Protein AF-W1V383-F1 (afdb_monomer_lite)

InterPro domains:
  IPR007841 Uncharacterised protein family UPF0210 [PF05167] (1-144)
  IPR007841 Uncharacterised protein family UPF0210 [PTHR37560] (7-144)

pLDDT: mean 92.38, std 6.9, range [67.19, 98.19]

Radius of gyration: 18.24 Å; chains: 1; bounding box: 44×30×53 Å

Structure (mmCIF, N/CA/C/O backbone):
data_AF-W1V383-F1
#
_entry.id   AF-W1V383-F1
#
loop_
_atom_site.group_PDB
_atom_site.id
_atom_site.type_symbol
_atom_site.label_atom_id
_atom_site.label_alt_id
_atom_site.label_comp_id
_atom_site.label_asym_id
_atom_site.label_entity_id
_atom_site.label_seq_id
_atom_site.pdbx_PDB_ins_code
_atom_site.Cartn_x
_atom_site.Cartn_y
_atom_site.Cartn_z
_atom_site.occupancy
_atom_site.B_iso_or_equiv
_atom_site.auth_seq_id
_atom_site.auth_comp_id
_atom_site.auth_asym_id
_atom_site.auth_atom_id
_atom_site.pdbx_PDB_model_num
ATOM 1 N N . LYS A 1 1 ? -10.982 8.994 -24.634 1.00 90.56 1 LYS A N 1
ATOM 2 C CA . LYS A 1 1 ? -10.593 8.316 -25.898 1.00 90.56 1 LYS A CA 1
ATOM 3 C C . LYS A 1 1 ? -9.935 6.956 -25.670 1.00 90.56 1 LYS A C 1
ATOM 5 O O . LYS A 1 1 ? -10.185 6.072 -26.466 1.00 90.56 1 LYS A O 1
ATOM 10 N N . THR A 1 2 ? -9.150 6.744 -24.609 1.00 95.75 2 THR A N 1
ATOM 11 C CA . THR A 1 2 ? -8.449 5.465 -24.353 1.00 95.75 2 THR A CA 1
ATOM 12 C C . THR A 1 2 ? -9.346 4.224 -24.441 1.00 95.75 2 THR A C 1
ATOM 14 O O . THR A 1 2 ? -8.989 3.282 -25.141 1.00 95.75 2 THR A O 1
ATOM 17 N N . ALA A 1 3 ? -10.530 4.248 -23.815 1.00 96.75 3 ALA A N 1
ATOM 18 C CA . ALA A 1 3 ? -11.497 3.148 -23.898 1.00 96.75 3 ALA A CA 1
ATOM 19 C C . ALA A 1 3 ? -11.930 2.847 -25.343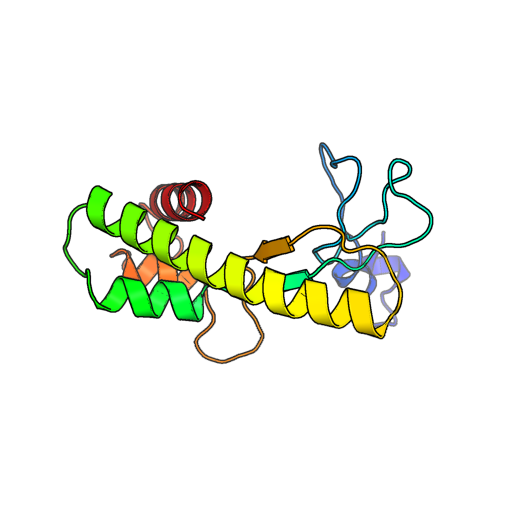 1.00 96.75 3 ALA A C 1
ATOM 21 O O . ALA A 1 3 ? -11.886 1.707 -25.778 1.00 96.75 3 ALA A O 1
ATOM 22 N N . GLU A 1 4 ? -12.289 3.882 -26.105 1.00 97.62 4 GLU A N 1
ATOM 23 C CA . GLU A 1 4 ? -12.713 3.763 -27.505 1.00 97.62 4 GLU A CA 1
ATOM 24 C C . GLU A 1 4 ? -11.587 3.241 -28.408 1.00 97.62 4 GLU A C 1
ATOM 26 O O . GLU A 1 4 ? -11.814 2.359 -29.230 1.00 97.62 4 GLU A O 1
ATOM 31 N N . LEU A 1 5 ? -10.361 3.735 -28.208 1.00 97.62 5 LEU A N 1
ATOM 32 C CA . LEU A 1 5 ? -9.169 3.316 -28.955 1.00 97.62 5 LEU A CA 1
ATOM 33 C C . LEU A 1 5 ? -8.735 1.877 -28.643 1.00 97.62 5 LEU A C 1
ATOM 35 O O . LEU A 1 5 ? -7.979 1.293 -29.411 1.00 97.62 5 LEU A O 1
ATOM 39 N N . THR A 1 6 ? -9.185 1.315 -27.519 1.00 97.19 6 THR A N 1
ATOM 40 C CA . THR A 1 6 ? -8.861 -0.055 -27.090 1.00 97.19 6 THR A CA 1
ATOM 41 C C . THR A 1 6 ? -10.105 -0.932 -26.947 1.00 97.19 6 THR A C 1
ATOM 43 O O . THR A 1 6 ? -10.045 -1.971 -26.296 1.00 97.19 6 THR A O 1
ATOM 46 N N . LYS A 1 7 ? -11.232 -0.545 -27.568 1.00 97.31 7 LYS A N 1
ATOM 47 C CA . LYS A 1 7 ? -12.532 -1.226 -27.421 1.00 97.31 7 LYS A CA 1
ATOM 48 C C . LYS A 1 7 ? -12.498 -2.699 -27.841 1.00 97.31 7 LYS A C 1
ATOM 50 O O . LYS A 1 7 ? -13.150 -3.515 -27.207 1.00 97.31 7 LYS A O 1
ATOM 55 N N . ASP A 1 8 ? -11.694 -3.030 -28.854 1.00 97.81 8 ASP A N 1
ATOM 56 C CA . ASP A 1 8 ? -11.549 -4.394 -29.381 1.00 97.81 8 ASP A CA 1
ATOM 57 C C . ASP A 1 8 ? -10.603 -5.259 -28.518 1.00 97.81 8 ASP A C 1
ATOM 59 O O . ASP A 1 8 ? -10.363 -6.423 -28.821 1.00 97.81 8 ASP A O 1
ATOM 63 N N . ASN A 1 9 ? -10.057 -4.686 -27.440 1.00 96.31 9 ASN A N 1
ATOM 64 C CA . ASN A 1 9 ? -9.240 -5.347 -26.424 1.00 96.31 9 ASN A CA 1
ATOM 65 C C . ASN A 1 9 ? -9.791 -5.016 -25.027 1.00 96.31 9 ASN A C 1
ATOM 67 O O . ASN A 1 9 ? -9.064 -4.514 -24.171 1.00 96.31 9 ASN A O 1
ATOM 71 N N . ASP A 1 10 ? -11.105 -5.175 -24.849 1.00 96.56 10 ASP A N 1
ATOM 72 C CA . ASP A 1 10 ? -11.826 -4.974 -23.583 1.00 96.56 10 ASP A CA 1
ATOM 73 C C . ASP A 1 10 ? -11.613 -3.599 -22.929 1.00 96.56 10 ASP A C 1
ATOM 75 O O . ASP A 1 10 ? -11.634 -3.457 -21.706 1.00 96.56 10 ASP A O 1
ATOM 79 N N . ALA A 1 11 ? -11.360 -2.563 -23.737 1.00 96.56 11 ALA A N 1
ATOM 80 C CA . ALA A 1 11 ? -10.988 -1.231 -23.258 1.00 96.56 11 ALA A CA 1
ATOM 81 C C . ALA A 1 11 ? -9.788 -1.242 -22.277 1.00 96.56 11 ALA A C 1
ATOM 83 O O . ALA A 1 11 ? -9.642 -0.337 -21.447 1.00 96.56 11 ALA A O 1
ATOM 84 N N . LEU A 1 12 ? -8.899 -2.242 -22.385 1.00 95.75 12 LEU A N 1
ATOM 85 C CA . LEU A 1 12 ? -7.815 -2.531 -21.437 1.00 95.75 12 LEU A CA 1
ATOM 86 C C . LEU A 1 12 ? -6.835 -1.365 -21.253 1.00 95.75 12 LEU A C 1
ATOM 88 O O . LEU A 1 12 ? -6.142 -1.288 -20.238 1.00 95.75 12 LEU A O 1
ATOM 92 N N . GLY A 1 13 ? -6.782 -0.422 -22.198 1.00 94.75 13 GLY A N 1
ATOM 93 C CA . GLY A 1 13 ? -5.981 0.791 -22.049 1.00 94.75 13 GLY A CA 1
ATOM 94 C C . GLY A 1 13 ? -6.341 1.594 -20.793 1.00 94.75 13 GLY A C 1
ATOM 95 O O . GLY A 1 13 ? -5.457 2.186 -20.182 1.00 94.75 13 GLY A O 1
ATOM 96 N N . CYS A 1 14 ? -7.605 1.567 -20.353 1.00 94.62 14 CYS A N 1
ATOM 97 C CA . CYS A 1 14 ? -8.037 2.249 -19.129 1.00 94.62 14 CYS A CA 1
ATOM 98 C C . CYS A 1 14 ? -7.446 1.640 -17.849 1.00 94.62 14 CYS A C 1
ATOM 100 O O . CYS A 1 14 ? -7.279 2.360 -16.873 1.00 94.62 14 CYS A O 1
ATOM 102 N N . ALA A 1 15 ? -7.087 0.352 -17.853 1.00 92.69 15 ALA A N 1
ATOM 103 C CA . ALA A 1 15 ? -6.439 -0.304 -16.714 1.00 92.69 15 ALA A CA 1
ATOM 104 C C . ALA A 1 15 ? -4.920 -0.049 -16.651 1.00 92.69 15 ALA A C 1
ATOM 106 O O . ALA A 1 15 ? -4.276 -0.409 -15.670 1.00 92.69 15 ALA A O 1
ATOM 107 N N . LYS A 1 16 ? -4.338 0.542 -17.704 1.00 91.88 16 LYS A N 1
ATOM 108 C CA . LYS A 1 16 ? -2.889 0.778 -17.850 1.00 91.88 16 LYS A CA 1
ATOM 109 C C . LYS A 1 16 ? -2.513 2.261 -17.875 1.00 91.88 16 LYS A C 1
ATOM 111 O O . LYS A 1 16 ? -1.332 2.585 -17.915 1.00 91.88 16 LYS A O 1
ATOM 116 N N . LEU A 1 17 ? -3.500 3.155 -17.912 1.00 92.62 17 LEU A N 1
ATOM 117 C CA . LEU A 1 17 ? -3.290 4.597 -17.974 1.00 92.62 17 LEU A CA 1
ATOM 118 C C . LEU A 1 17 ? -3.452 5.211 -16.584 1.00 92.62 17 LEU A C 1
ATOM 120 O O . LEU A 1 17 ? -4.534 5.158 -16.005 1.00 92.62 17 LEU A O 1
ATOM 124 N N . VAL A 1 18 ? -2.399 5.866 -16.101 1.00 92.56 18 VAL A N 1
ATOM 125 C CA . VAL A 1 18 ? -2.414 6.667 -14.872 1.00 92.56 18 VAL A CA 1
ATOM 126 C C . VAL A 1 18 ? -2.170 8.130 -15.239 1.00 92.56 18 VAL A C 1
ATOM 128 O O . VAL A 1 18 ? -1.278 8.433 -16.027 1.00 92.56 18 VAL A O 1
ATOM 131 N N . ILE A 1 19 ? -2.981 9.038 -14.691 1.00 92.69 19 ILE A N 1
ATOM 132 C CA . ILE A 1 19 ? -2.830 10.489 -14.865 1.00 92.69 19 ILE A CA 1
ATOM 133 C C . ILE A 1 19 ? -2.421 11.069 -13.516 1.00 92.69 19 ILE A C 1
ATOM 135 O O . ILE A 1 19 ? -3.183 10.988 -12.554 1.00 92.69 19 ILE A O 1
ATOM 139 N N . PHE A 1 20 ? -1.231 11.657 -13.452 1.00 91.50 20 PHE A N 1
ATOM 140 C CA . PHE A 1 20 ? -0.736 12.301 -12.241 1.00 91.50 20 PHE A CA 1
ATOM 141 C C . PHE A 1 20 ? -1.099 13.786 -12.191 1.00 91.50 20 PHE A C 1
ATOM 143 O O . PHE A 1 20 ? -1.144 14.477 -13.208 1.00 91.50 20 PHE A O 1
ATOM 150 N N . CYS A 1 21 ? -1.290 14.281 -10.972 1.00 95.31 21 CYS A N 1
ATOM 151 C CA . CYS A 1 21 ? -1.244 15.694 -10.626 1.00 95.31 21 CYS A CA 1
ATOM 152 C C . CYS A 1 21 ? -0.139 15.843 -9.576 1.00 95.31 21 CYS A C 1
ATOM 154 O O . CYS A 1 21 ? -0.132 15.081 -8.612 1.00 95.31 21 CYS A O 1
ATOM 156 N N . ASN A 1 22 ? 0.793 16.777 -9.779 1.00 92.62 22 ASN A N 1
ATOM 157 C CA . ASN A 1 22 ? 2.000 16.938 -8.956 1.00 92.62 22 ASN A CA 1
ATOM 158 C C . ASN A 1 22 ? 2.854 15.654 -8.845 1.00 92.62 22 ASN A C 1
ATOM 160 O O . ASN A 1 22 ? 3.117 15.200 -7.730 1.00 92.62 22 ASN A O 1
ATOM 164 N N . PRO A 1 23 ? 3.264 15.034 -9.971 1.00 90.50 23 PRO A N 1
ATOM 165 C CA . PRO A 1 23 ? 4.174 13.899 -9.902 1.00 90.50 23 PRO A CA 1
ATOM 166 C C . PRO A 1 23 ? 5.501 14.317 -9.258 1.00 90.50 23 PRO A C 1
ATOM 168 O O . PRO A 1 23 ? 5.992 15.425 -9.476 1.00 90.50 23 PRO A O 1
ATOM 171 N N . VAL A 1 24 ? 6.068 13.403 -8.476 1.00 88.00 24 VAL A N 1
ATOM 172 C CA . VAL A 1 24 ? 7.452 13.479 -7.993 1.00 88.00 24 VAL A CA 1
ATOM 173 C C . VAL A 1 24 ? 8.438 13.262 -9.149 1.00 88.00 24 VAL A C 1
ATOM 175 O O . VAL A 1 24 ? 8.033 12.926 -10.260 1.00 88.00 24 VAL A O 1
ATOM 178 N N . GLU A 1 25 ? 9.730 13.481 -8.915 1.00 88.88 25 GLU A N 1
ATOM 179 C CA . GLU A 1 25 ? 10.753 13.362 -9.967 1.00 88.88 25 GLU A CA 1
ATOM 180 C C . GLU A 1 25 ? 11.018 11.918 -10.413 1.00 88.88 25 GLU A C 1
ATOM 182 O O . GLU A 1 25 ? 11.386 11.705 -11.566 1.00 88.88 25 GLU A O 1
ATOM 187 N N . ASP A 1 26 ? 10.786 10.946 -9.529 1.00 89.56 26 ASP A N 1
ATOM 188 C CA . ASP A 1 26 ? 10.892 9.503 -9.759 1.00 89.56 26 ASP A CA 1
ATOM 189 C C . ASP A 1 26 ? 9.762 8.791 -9.006 1.00 89.56 26 ASP A C 1
ATOM 191 O O . ASP A 1 26 ? 9.427 9.169 -7.881 1.00 89.56 26 ASP A O 1
ATOM 195 N N . ASN A 1 27 ? 9.160 7.770 -9.617 1.00 88.75 27 ASN A N 1
ATOM 196 C CA . ASN A 1 27 ? 8.192 6.914 -8.941 1.00 88.75 27 ASN A CA 1
ATOM 197 C C . ASN A 1 27 ? 8.397 5.465 -9.396 1.00 88.75 27 ASN A C 1
ATOM 199 O O . ASN A 1 27 ? 7.844 5.065 -10.422 1.00 88.75 27 ASN A O 1
ATOM 203 N N . PRO A 1 28 ? 9.147 4.644 -8.649 1.00 86.06 28 PRO A N 1
ATOM 204 C CA . PRO A 1 28 ? 9.445 3.282 -9.064 1.00 86.06 28 PRO A CA 1
ATOM 205 C C . PRO A 1 28 ? 8.320 2.301 -8.705 1.00 86.06 28 PRO A C 1
ATOM 207 O O . PRO A 1 28 ? 8.426 1.105 -8.986 1.00 86.06 28 PRO A O 1
ATOM 210 N N . PHE A 1 29 ? 7.241 2.788 -8.088 1.00 77.69 29 PHE A N 1
ATOM 211 C CA . PHE A 1 29 ? 6.137 1.987 -7.579 1.00 77.69 29 PHE A CA 1
ATOM 212 C C . PHE A 1 29 ? 4.811 2.412 -8.222 1.00 77.69 29 PHE A C 1
ATOM 214 O O . PHE A 1 29 ? 4.710 3.459 -8.854 1.00 77.69 29 PHE A O 1
ATOM 221 N N . MET A 1 30 ? 3.774 1.583 -8.067 1.00 71.06 30 MET A N 1
ATOM 222 C CA . MET A 1 30 ? 2.433 1.757 -8.654 1.00 71.06 30 MET A CA 1
ATOM 223 C C . MET A 1 30 ? 2.311 1.488 -10.165 1.00 71.06 30 MET A C 1
ATOM 225 O O . MET A 1 30 ? 3.275 1.435 -10.920 1.00 71.06 30 MET A O 1
ATOM 229 N N . ALA A 1 31 ? 1.063 1.348 -10.628 1.00 79.94 31 ALA A N 1
ATOM 230 C CA . ALA A 1 31 ? 0.711 1.156 -12.042 1.00 79.94 31 ALA A CA 1
ATOM 231 C C . ALA A 1 31 ? 1.155 2.308 -12.972 1.00 79.94 31 ALA A C 1
ATOM 233 O O . ALA A 1 31 ? 1.064 2.180 -14.189 1.00 79.94 31 ALA A O 1
ATOM 234 N N . GLY A 1 32 ? 1.614 3.428 -12.406 1.00 87.00 32 GLY A N 1
ATOM 235 C CA . GLY A 1 32 ? 2.144 4.583 -13.124 1.00 87.00 32 GLY A CA 1
ATOM 236 C C . GLY A 1 32 ? 3.645 4.771 -12.928 1.00 87.00 32 GLY A C 1
ATOM 237 O O . GLY A 1 32 ? 4.091 5.911 -12.975 1.00 87.00 32 GLY A O 1
ATOM 238 N N . ALA A 1 33 ? 4.396 3.705 -12.645 1.00 91.31 33 ALA A N 1
ATOM 239 C CA . ALA A 1 33 ? 5.823 3.812 -12.382 1.00 91.31 33 ALA A CA 1
ATOM 240 C C . ALA A 1 33 ? 6.594 4.426 -13.566 1.00 91.31 33 ALA A C 1
ATOM 242 O O . ALA A 1 33 ? 6.340 4.105 -14.731 1.00 91.31 33 ALA A O 1
ATOM 243 N N . PHE A 1 34 ? 7.561 5.283 -13.259 1.00 92.56 34 PHE A N 1
ATOM 244 C CA . PHE A 1 34 ? 8.512 5.850 -14.208 1.00 92.56 34 PHE A CA 1
ATOM 245 C C . PHE A 1 34 ? 9.850 6.086 -13.512 1.00 92.56 34 PHE A C 1
ATOM 247 O O . PHE A 1 34 ? 9.884 6.382 -12.322 1.00 92.56 34 PHE A O 1
ATOM 254 N N . PHE A 1 35 ? 10.930 5.955 -14.281 1.00 93.25 35 PHE A N 1
ATOM 255 C CA . PHE A 1 35 ? 12.291 6.164 -13.802 1.00 93.25 35 PHE A CA 1
ATOM 256 C C . PHE A 1 35 ? 12.711 7.611 -14.075 1.00 93.25 35 PHE A C 1
ATOM 258 O O . PHE A 1 35 ? 12.720 8.047 -15.232 1.00 93.25 35 PHE A O 1
ATOM 265 N N . GLY A 1 36 ? 12.963 8.360 -13.007 1.00 91.62 36 GLY A N 1
ATOM 266 C CA . GLY A 1 36 ? 13.206 9.795 -13.031 1.00 91.62 36 GLY A CA 1
ATOM 267 C C . GLY A 1 36 ? 14.483 10.185 -13.763 1.00 91.62 36 GLY A C 1
ATOM 268 O O . GLY A 1 36 ? 15.471 9.461 -13.773 1.00 91.62 36 GLY A O 1
ATOM 269 N N . VAL A 1 37 ? 14.500 11.378 -14.359 1.00 90.56 37 VAL A N 1
ATOM 270 C CA . VAL A 1 37 ? 15.697 11.898 -15.056 1.00 90.56 37 VAL A CA 1
ATOM 271 C C . VAL A 1 37 ? 16.844 12.252 -14.106 1.00 90.56 37 VAL A C 1
ATOM 273 O O . VAL A 1 37 ? 17.968 12.461 -14.553 1.00 90.56 37 VAL A O 1
ATOM 276 N N . THR A 1 38 ? 16.546 12.370 -12.812 1.00 88.44 38 THR A N 1
ATOM 277 C CA . THR A 1 38 ? 17.519 12.605 -11.743 1.00 88.44 38 THR A CA 1
ATOM 278 C C . THR A 1 38 ? 18.129 11.307 -11.209 1.00 88.44 38 THR A C 1
ATOM 280 O O . THR A 1 38 ? 19.114 11.367 -10.472 1.00 88.44 38 THR A O 1
ATOM 283 N N . GLU A 1 39 ? 17.605 10.147 -11.615 1.00 89.75 39 GLU A N 1
ATOM 284 C CA . GLU A 1 39 ? 18.173 8.845 -11.286 1.00 89.75 39 GLU A CA 1
ATOM 285 C C . GLU A 1 39 ? 19.434 8.545 -12.114 1.00 89.75 39 GLU A C 1
ATOM 287 O O . GLU A 1 39 ? 19.689 9.130 -13.169 1.00 89.75 39 GLU A O 1
ATOM 292 N N . GLY A 1 40 ? 20.257 7.615 -11.620 1.00 90.19 40 GLY A N 1
ATOM 293 C CA . GLY A 1 40 ? 21.425 7.117 -12.356 1.00 90.19 40 GLY A CA 1
ATOM 294 C C . GLY A 1 40 ? 21.046 6.195 -13.522 1.00 90.19 40 GLY A C 1
ATOM 295 O O . GLY A 1 40 ? 19.896 6.106 -13.920 1.00 90.19 40 GLY A O 1
ATOM 296 N N . ASP A 1 41 ? 21.998 5.420 -14.047 1.00 93.69 41 ASP A N 1
ATOM 297 C CA . ASP A 1 41 ? 21.731 4.545 -15.206 1.00 93.69 41 ASP A CA 1
ATOM 298 C C . ASP A 1 41 ? 20.744 3.396 -14.914 1.00 93.69 41 ASP A C 1
ATOM 300 O O . ASP A 1 41 ? 20.100 2.863 -15.817 1.00 93.69 41 ASP A O 1
ATOM 304 N N . SER A 1 42 ? 20.693 2.925 -13.663 1.00 94.06 42 SER A N 1
ATOM 305 C CA . SER A 1 42 ? 19.791 1.853 -13.218 1.00 94.06 42 SER A CA 1
ATOM 306 C C . SER A 1 42 ? 19.776 1.749 -11.693 1.00 94.06 42 SER A C 1
ATOM 308 O O . SER A 1 42 ? 20.805 1.979 -11.058 1.00 94.06 42 SER A O 1
ATOM 310 N N . ALA A 1 43 ? 18.650 1.319 -11.121 1.00 93.88 43 ALA A N 1
ATOM 311 C CA . ALA A 1 43 ? 18.510 1.025 -9.697 1.00 93.88 43 ALA A CA 1
ATOM 312 C C . ALA A 1 43 ? 17.542 -0.147 -9.458 1.00 93.88 43 ALA A C 1
ATOM 314 O O . ALA A 1 43 ? 16.734 -0.490 -10.322 1.00 93.88 43 ALA A O 1
ATOM 315 N N . ILE A 1 44 ? 17.634 -0.769 -8.281 1.00 94.12 44 ILE A N 1
ATOM 316 C CA . ILE A 1 44 ? 16.687 -1.774 -7.785 1.00 94.12 44 ILE A CA 1
ATOM 317 C C . ILE A 1 44 ? 15.905 -1.171 -6.622 1.00 94.12 44 ILE A C 1
ATOM 319 O O . ILE A 1 44 ? 16.454 -0.979 -5.537 1.00 94.12 44 ILE A O 1
ATOM 323 N N . SER A 1 45 ? 14.620 -0.923 -6.845 1.00 91.94 45 SER A N 1
ATOM 324 C CA . SER A 1 45 ? 13.671 -0.474 -5.824 1.00 91.94 45 SER A CA 1
ATOM 325 C C . SER A 1 45 ? 12.724 -1.619 -5.457 1.00 91.94 45 SER A C 1
ATOM 327 O O . SER A 1 45 ? 12.405 -2.461 -6.299 1.00 91.94 45 SER A O 1
ATOM 329 N N . VAL A 1 46 ? 12.300 -1.695 -4.193 1.00 90.31 46 VAL A N 1
ATOM 330 C CA . VAL A 1 46 ? 11.466 -2.802 -3.688 1.00 90.31 46 VAL A CA 1
ATOM 331 C C . VAL A 1 46 ? 10.230 -2.274 -2.974 1.00 90.31 46 VAL A C 1
ATOM 333 O O . VAL A 1 46 ? 10.334 -1.482 -2.043 1.00 90.31 46 VAL A O 1
ATOM 336 N N . GLY A 1 47 ? 9.066 -2.754 -3.406 1.00 88.62 47 GLY A N 1
ATOM 337 C CA . GLY A 1 47 ? 7.794 -2.509 -2.740 1.00 88.62 47 GLY A CA 1
ATOM 338 C C . GLY A 1 47 ? 7.502 -3.634 -1.756 1.00 88.62 47 GLY A C 1
ATOM 339 O O . GLY A 1 47 ? 7.696 -4.808 -2.083 1.00 88.62 47 GLY A O 1
ATOM 340 N N . VAL A 1 48 ? 7.037 -3.291 -0.559 1.00 88.38 48 VAL A N 1
ATOM 341 C CA . VAL A 1 48 ? 6.651 -4.270 0.462 1.00 88.38 48 VAL A CA 1
ATOM 342 C C . VAL A 1 48 ? 5.181 -4.090 0.804 1.00 88.38 48 VAL A C 1
ATOM 344 O O . VAL A 1 48 ? 4.755 -2.974 1.085 1.00 88.38 48 VAL A O 1
ATOM 347 N N . SER A 1 49 ? 4.420 -5.188 0.801 1.00 86.69 49 SER A N 1
ATOM 348 C CA . SER A 1 49 ? 3.035 -5.186 1.280 1.00 86.69 49 SER A CA 1
ATOM 349 C C . SER A 1 49 ? 2.990 -5.323 2.803 1.00 86.69 49 SER A C 1
ATOM 351 O O . SER A 1 49 ? 3.678 -6.172 3.380 1.00 86.69 49 SER A O 1
ATOM 353 N N . GLY A 1 50 ? 2.176 -4.488 3.448 1.00 88.25 50 GLY A N 1
ATOM 354 C CA . GLY A 1 50 ? 1.988 -4.447 4.899 1.00 88.25 50 GLY A CA 1
ATOM 355 C C . GLY A 1 50 ? 0.577 -4.662 5.483 1.00 88.25 50 GLY A C 1
ATOM 356 O O . GLY A 1 50 ? 0.532 -4.965 6.680 1.00 88.25 50 GLY A O 1
ATOM 357 N N . PRO A 1 51 ? -0.565 -4.540 4.763 1.00 91.81 51 PRO A N 1
ATOM 358 C CA . PRO A 1 51 ? -1.885 -4.511 5.406 1.00 91.81 51 PRO A CA 1
ATOM 359 C C . PRO A 1 51 ? -2.199 -5.723 6.282 1.00 91.81 51 PRO A C 1
ATOM 361 O O . PRO A 1 51 ? -2.625 -5.547 7.422 1.00 91.81 51 PRO A O 1
ATOM 364 N N . GLY A 1 52 ? -1.943 -6.945 5.810 1.00 91.94 52 GLY A N 1
ATOM 365 C CA . GLY A 1 52 ? -2.189 -8.154 6.608 1.00 91.94 52 GLY A CA 1
ATOM 366 C C . GLY A 1 52 ? -1.403 -8.188 7.929 1.00 91.94 52 GLY A C 1
ATOM 367 O O . GLY A 1 52 ? -1.942 -8.565 8.971 1.00 91.94 52 GLY A O 1
ATOM 368 N N . VAL A 1 53 ? -0.145 -7.734 7.912 1.00 92.12 53 VAL A N 1
ATOM 369 C CA . VAL A 1 53 ? 0.721 -7.682 9.104 1.00 92.12 53 VAL A CA 1
ATOM 370 C C . VAL A 1 53 ? 0.250 -6.594 10.070 1.00 92.12 53 VAL A C 1
ATOM 372 O O . VAL A 1 53 ? 0.204 -6.820 11.279 1.00 92.12 53 VAL A O 1
ATOM 375 N N . VAL A 1 54 ? -0.139 -5.430 9.543 1.00 94.94 54 VAL A N 1
ATOM 376 C CA . VAL A 1 54 ? -0.680 -4.323 10.343 1.00 94.94 54 VAL A CA 1
ATOM 377 C C . VAL A 1 54 ? -2.000 -4.725 10.995 1.00 94.94 54 VAL A C 1
ATOM 379 O O . VAL A 1 54 ? -2.151 -4.546 12.201 1.00 94.94 54 VAL A O 1
ATOM 382 N N . LYS A 1 55 ? -2.924 -5.338 10.243 1.00 94.81 55 LYS A N 1
ATOM 383 C CA . LYS A 1 55 ? -4.182 -5.862 10.790 1.00 94.81 55 LYS A CA 1
ATOM 384 C C . LYS A 1 55 ? -3.913 -6.819 11.949 1.00 94.81 55 LYS A C 1
ATOM 386 O O . LYS A 1 55 ? -4.485 -6.656 13.020 1.00 94.81 55 LYS A O 1
ATOM 391 N N . HIS A 1 56 ? -3.020 -7.786 11.751 1.00 95.00 56 HIS A N 1
ATOM 392 C CA . HIS A 1 56 ? -2.706 -8.761 12.790 1.00 95.00 56 HIS A CA 1
ATOM 393 C C . HIS A 1 56 ? -2.117 -8.112 14.054 1.00 95.00 56 HIS A C 1
ATOM 395 O O . HIS A 1 56 ? -2.450 -8.502 15.170 1.00 95.00 56 HIS A O 1
ATOM 401 N N . ALA A 1 57 ? -1.283 -7.080 13.908 1.00 96.19 57 ALA A N 1
ATOM 402 C CA . ALA A 1 57 ? -0.779 -6.327 15.054 1.00 96.19 57 ALA A CA 1
ATOM 403 C C . ALA A 1 57 ? -1.910 -5.602 15.811 1.00 96.19 57 ALA A C 1
ATOM 405 O O . ALA A 1 57 ? -1.923 -5.599 17.045 1.00 96.19 57 ALA A O 1
ATOM 406 N N . LEU A 1 58 ? -2.878 -5.034 15.087 1.00 97.25 58 LEU A N 1
ATOM 407 C CA . LEU A 1 58 ? -4.014 -4.310 15.664 1.00 97.25 58 LEU A CA 1
ATOM 408 C C . LEU A 1 58 ? -4.979 -5.212 16.445 1.00 97.25 58 LEU A C 1
ATOM 410 O O . LEU A 1 58 ? -5.535 -4.767 17.449 1.00 97.25 58 LEU A O 1
ATOM 414 N N . GLU A 1 59 ? -5.096 -6.492 16.078 1.00 97.06 59 GLU A N 1
ATOM 415 C CA . GLU A 1 59 ? -5.900 -7.477 16.824 1.00 97.06 59 GLU A CA 1
ATOM 416 C C . GLU A 1 59 ? -5.493 -7.565 18.307 1.00 97.06 59 GLU A C 1
ATOM 418 O O . GLU A 1 59 ? -6.332 -7.822 19.172 1.00 97.06 59 GLU A O 1
ATOM 423 N N . SER A 1 60 ? -4.218 -7.301 18.620 1.00 96.56 60 SER A N 1
ATOM 424 C CA . SER A 1 60 ? -3.684 -7.335 19.989 1.00 96.56 60 SER A CA 1
ATOM 425 C C . SER A 1 60 ? -3.964 -6.078 20.824 1.00 96.56 60 SER A C 1
ATOM 427 O O . SER A 1 60 ? -3.773 -6.097 22.039 1.00 96.56 60 SER A O 1
ATOM 429 N N . VAL A 1 61 ? -4.434 -4.995 20.197 1.00 97.62 61 VAL A N 1
ATOM 430 C CA . VAL A 1 61 ? -4.672 -3.688 20.838 1.00 97.62 61 VAL A CA 1
ATOM 431 C C . VAL A 1 61 ? -6.103 -3.181 20.622 1.00 97.62 61 VAL A C 1
ATOM 433 O O . VAL A 1 61 ? -6.372 -1.983 20.722 1.00 97.62 61 VAL A O 1
ATOM 436 N N . ARG A 1 62 ? -7.055 -4.087 20.363 1.00 96.19 62 ARG A N 1
ATOM 437 C CA . ARG A 1 62 ? -8.481 -3.741 20.252 1.00 96.19 62 ARG A CA 1
ATOM 438 C C . ARG A 1 62 ? -8.975 -2.988 21.491 1.00 96.19 62 ARG A C 1
ATOM 440 O O . ARG A 1 62 ? -8.735 -3.401 22.625 1.00 96.19 62 ARG A O 1
ATOM 447 N N . GLY A 1 63 ? -9.705 -1.897 21.261 1.00 95.56 63 GLY A N 1
ATOM 448 C CA . GLY A 1 63 ? -10.290 -1.064 22.318 1.00 95.56 63 GLY A CA 1
ATOM 449 C C . GLY A 1 63 ? -9.294 -0.189 23.091 1.00 95.56 63 GLY A C 1
ATOM 450 O O . GLY A 1 63 ? -9.696 0.461 24.053 1.00 95.56 63 GLY A O 1
ATOM 451 N N . GLN A 1 64 ? -8.015 -0.166 22.700 1.00 98.19 64 GLN A N 1
ATOM 452 C CA . GLN A 1 64 ? -7.017 0.739 23.275 1.00 98.19 64 GLN A CA 1
ATOM 453 C C . GLN A 1 64 ? -7.171 2.174 22.740 1.00 98.19 64 GLN A C 1
ATOM 455 O O . GLN A 1 64 ? -7.933 2.432 21.807 1.00 98.19 64 GLN A O 1
ATOM 460 N N . SER A 1 65 ? -6.445 3.123 23.339 1.00 97.75 65 SER A N 1
ATOM 461 C CA . SER A 1 65 ? -6.430 4.517 22.882 1.00 97.75 65 SER A CA 1
ATOM 462 C C . SER A 1 65 ? -5.762 4.670 21.510 1.00 97.75 65 SER A C 1
ATOM 464 O O . SER A 1 65 ? -4.948 3.841 21.095 1.00 97.75 65 SER A O 1
ATOM 466 N N . PHE A 1 66 ? -6.056 5.777 20.820 1.00 96.56 66 PHE A N 1
ATOM 467 C CA . PHE A 1 66 ? -5.454 6.078 19.517 1.00 96.56 66 PHE A CA 1
ATOM 468 C C . PHE A 1 66 ? -3.923 6.154 19.557 1.00 96.56 66 PHE A C 1
ATOM 470 O O . PHE A 1 66 ? -3.286 5.734 18.595 1.00 96.56 66 PHE A O 1
ATOM 477 N N . ASP A 1 67 ? -3.329 6.601 20.668 1.00 97.50 67 ASP A N 1
ATOM 478 C CA . ASP A 1 67 ? -1.869 6.639 20.827 1.00 97.50 67 ASP A CA 1
ATOM 479 C C . ASP A 1 67 ? -1.253 5.235 20.733 1.00 97.50 67 ASP A C 1
ATOM 481 O O . ASP A 1 67 ? -0.239 5.029 20.066 1.00 97.50 67 ASP A O 1
ATOM 485 N N . VAL A 1 68 ? -1.900 4.241 21.355 1.00 98.12 68 VAL A N 1
ATOM 486 C CA . VAL A 1 68 ? -1.453 2.841 21.319 1.00 98.12 68 VAL A CA 1
ATOM 487 C C . VAL A 1 68 ? -1.627 2.253 19.920 1.00 98.12 68 VAL A C 1
ATOM 489 O O . VAL A 1 68 ? -0.748 1.535 19.440 1.00 98.12 68 VAL A O 1
ATOM 492 N N . VAL A 1 69 ? -2.734 2.574 19.245 1.00 97.75 69 VAL A N 1
ATOM 493 C CA . VAL A 1 69 ? -2.996 2.145 17.862 1.00 97.75 69 VAL A CA 1
ATOM 494 C C . VAL A 1 69 ? -1.933 2.705 16.913 1.00 97.75 69 VAL A C 1
ATOM 496 O O . VAL A 1 69 ? -1.303 1.935 16.188 1.00 97.75 69 VAL A O 1
ATOM 499 N N . ALA A 1 70 ? -1.675 4.013 16.958 1.00 97.56 70 ALA A N 1
ATOM 500 C CA . ALA A 1 70 ? -0.685 4.674 16.110 1.00 97.56 70 ALA A CA 1
ATOM 501 C C . ALA A 1 70 ? 0.732 4.129 16.345 1.00 97.56 70 ALA A C 1
ATOM 503 O O . ALA A 1 70 ? 1.439 3.805 15.391 1.00 97.56 70 ALA A O 1
ATOM 504 N N . GLU A 1 71 ? 1.134 3.942 17.605 1.00 98.19 71 GLU A N 1
ATOM 505 C CA . GLU A 1 71 ? 2.443 3.366 17.931 1.00 98.19 71 GLU A CA 1
ATOM 506 C C . GLU A 1 71 ? 2.567 1.909 17.450 1.00 98.19 71 GLU A C 1
ATOM 508 O O . GLU A 1 71 ? 3.618 1.484 16.962 1.00 98.19 71 GLU A O 1
ATOM 513 N N . THR A 1 72 ? 1.481 1.136 17.523 1.00 98.06 72 THR A N 1
ATOM 514 C CA . THR A 1 72 ? 1.441 -0.244 17.018 1.00 98.06 72 THR A CA 1
ATOM 515 C C . THR A 1 72 ? 1.628 -0.291 15.504 1.00 98.06 72 THR A C 1
ATOM 517 O O . THR A 1 72 ? 2.439 -1.088 15.020 1.00 98.06 72 THR A O 1
ATOM 520 N N . VAL A 1 73 ? 0.944 0.583 14.756 1.00 96.81 73 VAL A N 1
ATOM 521 C CA . VAL A 1 73 ? 1.132 0.725 13.303 1.00 96.81 73 VAL A CA 1
ATOM 522 C C . VAL A 1 73 ? 2.577 1.119 12.996 1.00 96.81 73 VAL A C 1
ATOM 524 O O . VAL A 1 73 ? 3.246 0.406 12.252 1.00 96.81 73 VAL A O 1
ATOM 527 N N . LYS A 1 74 ? 3.105 2.155 13.656 1.00 96.94 74 LYS A N 1
ATOM 528 C CA . LYS A 1 74 ? 4.463 2.677 13.433 1.00 96.94 74 LYS A CA 1
ATOM 529 C C . LYS A 1 74 ? 5.561 1.652 13.654 1.00 96.94 74 LYS A C 1
ATOM 531 O O . LYS A 1 74 ? 6.436 1.456 12.808 1.00 96.94 74 LYS A O 1
ATOM 536 N N . ARG A 1 75 ? 5.512 0.926 14.771 1.00 97.31 75 ARG A N 1
ATOM 537 C CA . ARG A 1 75 ? 6.495 -0.132 15.053 1.00 97.31 75 ARG A CA 1
ATOM 538 C C . ARG A 1 75 ? 6.384 -1.294 14.073 1.00 97.31 75 ARG A C 1
ATOM 540 O O . ARG A 1 75 ? 7.385 -1.962 13.808 1.00 97.31 75 ARG A O 1
ATOM 547 N N . THR A 1 76 ? 5.185 -1.561 13.566 1.00 96.19 76 THR A N 1
ATOM 548 C CA . THR A 1 76 ? 4.938 -2.626 12.592 1.00 96.19 76 THR A CA 1
ATOM 549 C C . THR A 1 76 ? 5.463 -2.230 11.216 1.00 96.19 76 THR A C 1
ATOM 551 O O . THR A 1 76 ? 6.266 -2.973 10.652 1.00 96.19 76 THR A O 1
ATOM 554 N N . ALA A 1 77 ? 5.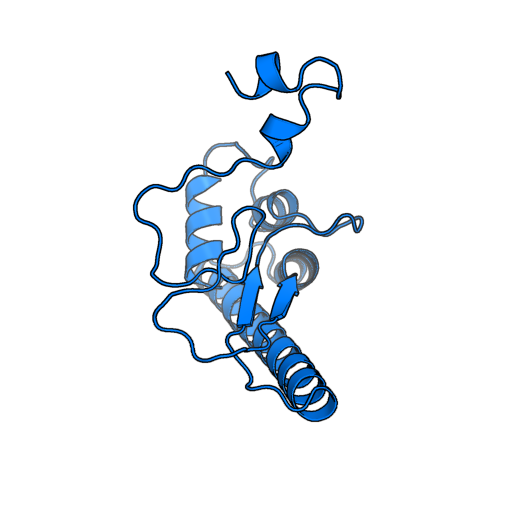125 -1.030 10.743 1.00 94.62 77 ALA A N 1
ATOM 555 C CA . ALA A 1 77 ? 5.642 -0.430 9.518 1.00 94.62 77 ALA A CA 1
ATOM 556 C C . ALA A 1 77 ? 7.175 -0.422 9.498 1.00 94.62 77 ALA A C 1
ATOM 558 O O . ALA A 1 77 ? 7.784 -0.976 8.583 1.00 94.62 77 ALA A O 1
ATOM 559 N N . PHE A 1 78 ? 7.812 0.045 10.579 1.00 95.31 78 PHE A N 1
ATOM 560 C CA . PHE A 1 78 ? 9.269 0.009 10.717 1.00 95.31 78 PHE A CA 1
ATOM 561 C C . PHE A 1 78 ? 9.848 -1.395 10.488 1.00 95.31 78 PHE A C 1
ATOM 563 O O . PHE A 1 78 ? 10.798 -1.562 9.724 1.00 95.31 78 PHE A O 1
ATOM 570 N N . LYS A 1 79 ? 9.284 -2.431 11.123 1.00 94.94 79 LYS A N 1
ATOM 571 C CA . LYS A 1 79 ? 9.773 -3.811 10.961 1.00 94.94 79 LYS A CA 1
ATOM 572 C C . LYS A 1 79 ? 9.615 -4.303 9.523 1.00 94.94 79 LYS A C 1
ATOM 574 O O . LYS A 1 79 ? 10.542 -4.922 9.004 1.00 94.94 79 LYS A O 1
ATOM 579 N N . ILE A 1 80 ? 8.481 -4.010 8.886 1.00 93.12 80 ILE A N 1
ATOM 580 C CA . ILE A 1 80 ? 8.209 -4.387 7.493 1.00 93.12 80 ILE A CA 1
ATOM 581 C C . ILE A 1 80 ? 9.234 -3.727 6.562 1.00 93.12 80 ILE A C 1
ATOM 583 O O . ILE A 1 8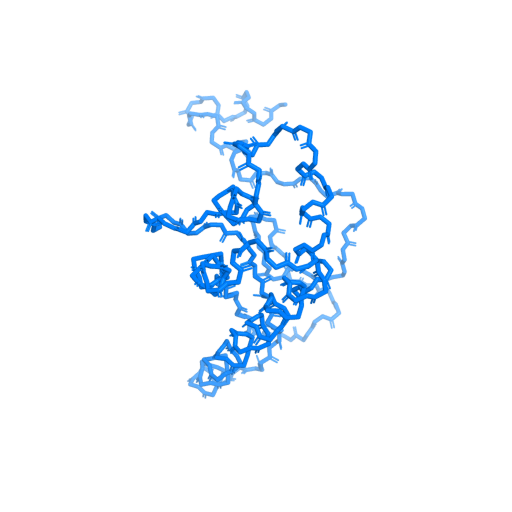0 ? 9.883 -4.419 5.775 1.00 93.12 80 ILE A O 1
ATOM 587 N N . THR A 1 81 ? 9.478 -2.425 6.726 1.00 93.81 81 THR A N 1
ATOM 588 C CA . THR A 1 81 ? 10.479 -1.677 5.952 1.00 93.81 81 THR A CA 1
ATOM 589 C C . THR A 1 81 ? 11.881 -2.262 6.117 1.00 93.81 81 THR A C 1
ATOM 591 O O . THR A 1 81 ? 12.614 -2.408 5.138 1.00 93.81 81 THR A O 1
ATOM 594 N N . ARG A 1 82 ? 12.267 -2.676 7.334 1.00 95.00 82 ARG A N 1
ATOM 595 C CA . ARG A 1 82 ? 13.579 -3.308 7.571 1.00 95.00 82 ARG A CA 1
ATOM 596 C C . ARG A 1 82 ? 13.712 -4.659 6.876 1.00 95.00 82 ARG A C 1
ATOM 598 O O . ARG A 1 82 ? 14.781 -4.949 6.345 1.00 95.00 82 ARG A O 1
ATOM 605 N N . VAL A 1 83 ? 12.649 -5.459 6.827 1.00 92.75 83 VAL A N 1
ATOM 606 C CA . VAL A 1 83 ? 12.645 -6.707 6.045 1.00 92.75 83 VAL A CA 1
ATOM 607 C C . VAL A 1 83 ? 12.772 -6.405 4.550 1.00 92.75 83 VAL A C 1
ATOM 609 O O . VAL A 1 83 ? 13.608 -7.016 3.884 1.00 92.75 83 VAL A O 1
ATOM 612 N N . GLY A 1 84 ? 12.031 -5.416 4.041 1.00 92.50 84 GLY A N 1
ATOM 613 C CA . GLY A 1 84 ? 12.167 -4.929 2.664 1.00 92.50 84 GLY A CA 1
ATOM 614 C C . GLY A 1 84 ? 13.597 -4.538 2.311 1.00 92.50 84 GLY A C 1
ATOM 615 O O . GLY A 1 84 ? 14.116 -4.936 1.269 1.00 92.50 84 GLY A O 1
ATOM 616 N N . GLN A 1 85 ? 14.272 -3.838 3.224 1.00 94.75 85 GLN A N 1
ATOM 617 C CA . GLN A 1 85 ? 15.659 -3.417 3.049 1.00 94.75 85 GLN A CA 1
ATOM 618 C C . GLN A 1 85 ? 16.625 -4.587 2.916 1.00 94.75 85 GLN A C 1
ATOM 620 O O . GLN A 1 85 ? 17.500 -4.554 2.053 1.00 94.75 85 GLN A O 1
ATOM 625 N N . LEU A 1 86 ? 16.456 -5.631 3.727 1.00 94.69 86 LEU A N 1
ATOM 626 C CA . LEU A 1 86 ? 17.286 -6.831 3.633 1.00 94.69 86 LEU A CA 1
ATOM 627 C C . LEU A 1 86 ? 17.124 -7.516 2.268 1.00 94.69 86 LEU A C 1
ATOM 629 O O . LEU A 1 86 ? 18.116 -7.900 1.648 1.00 94.69 86 LEU A O 1
ATOM 633 N N . VAL A 1 87 ? 15.887 -7.622 1.772 1.00 92.88 87 VAL A N 1
ATOM 634 C CA . VAL A 1 87 ? 15.599 -8.208 0.452 1.00 92.88 87 VAL A CA 1
ATOM 635 C C . VAL A 1 87 ? 16.193 -7.353 -0.667 1.00 92.88 87 VAL A C 1
ATOM 637 O O . VAL A 1 87 ? 16.843 -7.884 -1.569 1.00 92.88 87 VAL A O 1
ATOM 640 N N . ALA A 1 88 ? 16.021 -6.034 -0.597 1.00 93.12 88 ALA A N 1
ATOM 641 C CA . ALA A 1 88 ? 16.507 -5.112 -1.614 1.00 93.12 88 ALA A CA 1
ATOM 642 C C . ALA A 1 88 ? 18.039 -5.091 -1.705 1.00 93.12 88 ALA A C 1
ATOM 644 O O . ALA A 1 88 ? 18.592 -5.093 -2.807 1.00 93.12 88 ALA A O 1
ATOM 645 N N . GLN A 1 89 ? 18.733 -5.144 -0.564 1.00 95.94 89 GLN A N 1
ATOM 646 C CA . GLN A 1 89 ? 20.193 -5.249 -0.514 1.00 95.94 89 GLN A CA 1
ATOM 647 C C . GLN A 1 89 ? 20.691 -6.534 -1.176 1.00 95.94 89 GLN A C 1
ATOM 649 O O . GLN A 1 89 ? 21.629 -6.495 -1.972 1.00 95.94 89 GLN A O 1
ATOM 654 N N . GLU A 1 90 ? 20.047 -7.668 -0.895 1.00 96.69 90 GLU A N 1
ATOM 655 C CA . GLU A 1 90 ? 20.443 -8.944 -1.487 1.00 96.69 90 GLU A CA 1
ATOM 656 C C . GLU A 1 90 ? 20.151 -8.996 -2.994 1.00 96.69 90 GLU A C 1
ATOM 658 O O . GLU A 1 90 ? 20.991 -9.464 -3.766 1.00 96.69 90 GLU A O 1
ATOM 663 N N . ALA A 1 91 ? 19.005 -8.469 -3.439 1.00 95.75 91 ALA A N 1
ATOM 664 C CA . ALA A 1 91 ? 18.674 -8.363 -4.859 1.00 95.75 91 ALA A CA 1
ATOM 665 C C . ALA A 1 91 ? 19.683 -7.476 -5.608 1.00 95.75 91 ALA A C 1
ATOM 667 O O . ALA A 1 91 ? 20.237 -7.889 -6.628 1.00 95.75 91 ALA A O 1
ATOM 668 N N . SER A 1 92 ? 19.989 -6.302 -5.052 1.00 96.69 92 SER A N 1
ATOM 669 C CA . SER A 1 92 ? 20.971 -5.355 -5.595 1.00 96.69 92 SER A CA 1
ATOM 670 C C . SER A 1 92 ? 22.360 -5.990 -5.712 1.00 96.69 92 SER A C 1
ATOM 672 O O . SER A 1 92 ? 22.992 -5.926 -6.768 1.00 96.69 92 SER A O 1
ATOM 674 N N . ARG A 1 93 ? 22.806 -6.700 -4.663 1.00 97.56 93 ARG A N 1
ATOM 675 C CA . ARG A 1 93 ? 24.091 -7.415 -4.638 1.00 97.56 93 ARG A CA 1
ATOM 676 C C . ARG A 1 93 ? 24.172 -8.503 -5.708 1.00 97.56 93 ARG A C 1
ATOM 678 O O . ARG A 1 93 ? 25.199 -8.625 -6.368 1.00 97.56 93 ARG A O 1
ATOM 685 N N . ARG A 1 94 ? 23.112 -9.301 -5.881 1.00 97.62 94 ARG A N 1
ATOM 686 C CA . ARG A 1 94 ? 23.075 -10.383 -6.882 1.00 97.62 94 ARG A CA 1
ATOM 687 C C . ARG A 1 94 ? 23.036 -9.865 -8.314 1.00 97.62 94 ARG A C 1
ATOM 689 O O . ARG A 1 94 ? 23.628 -10.488 -9.188 1.00 97.62 94 ARG A O 1
ATOM 696 N N . LEU A 1 95 ? 22.337 -8.757 -8.547 1.00 97.00 95 LEU A N 1
ATOM 697 C CA . LEU A 1 95 ? 22.186 -8.158 -9.874 1.00 97.00 95 LEU A CA 1
ATOM 698 C C . LEU A 1 95 ? 23.326 -7.195 -10.232 1.00 97.00 95 LEU A C 1
ATOM 700 O O . LEU A 1 95 ? 23.420 -6.772 -11.382 1.00 97.00 95 LEU A O 1
ATOM 704 N N . GLY A 1 96 ? 24.191 -6.845 -9.274 1.00 96.69 96 GLY A N 1
ATOM 705 C CA . GLY A 1 96 ? 25.275 -5.885 -9.484 1.00 96.69 96 GLY A CA 1
ATOM 706 C C . GLY A 1 96 ? 24.762 -4.482 -9.811 1.00 96.69 96 GLY A C 1
ATOM 707 O O . GLY A 1 96 ? 25.391 -3.763 -10.586 1.00 96.69 96 GLY A O 1
ATOM 708 N N . LYS A 1 97 ? 23.594 -4.114 -9.272 1.00 96.50 97 LYS A N 1
ATOM 709 C CA . LYS A 1 97 ? 22.920 -2.835 -9.522 1.00 96.50 97 LYS A CA 1
ATOM 710 C C . LYS A 1 97 ? 22.779 -2.026 -8.230 1.00 96.50 97 LYS A C 1
ATOM 712 O O . LYS A 1 97 ? 22.673 -2.636 -7.167 1.00 96.50 97 LYS A O 1
ATOM 717 N N . PRO A 1 98 ? 22.784 -0.682 -8.300 1.00 94.75 98 PRO A N 1
ATOM 718 C CA . PRO A 1 98 ? 22.537 0.163 -7.139 1.00 94.75 98 PRO A CA 1
ATOM 719 C C . PRO A 1 98 ? 21.192 -0.152 -6.487 1.00 94.75 98 PRO A C 1
ATOM 721 O O . PRO A 1 98 ? 20.197 -0.385 -7.173 1.00 94.75 98 PRO A O 1
ATOM 724 N N . PHE A 1 99 ? 21.168 -0.133 -5.159 1.00 94.38 99 PHE A N 1
ATOM 725 C CA . PHE A 1 99 ? 19.920 -0.133 -4.410 1.00 94.38 99 PHE A CA 1
ATOM 726 C C . PHE A 1 99 ? 19.287 1.262 -4.505 1.00 94.38 99 PHE A C 1
ATOM 728 O O . PHE A 1 99 ? 19.970 2.252 -4.247 1.00 94.38 99 PHE A O 1
ATOM 735 N N . GLY A 1 100 ? 18.015 1.316 -4.898 1.00 92.44 100 GLY A N 1
ATOM 736 C CA . GLY A 1 100 ? 17.204 2.529 -4.927 1.00 92.44 100 GLY A CA 1
ATOM 737 C C . GLY A 1 100 ? 16.480 2.731 -3.600 1.00 92.44 100 GLY A C 1
ATOM 738 O O . GLY A 1 100 ? 17.099 2.779 -2.536 1.00 92.44 100 GLY A O 1
ATOM 739 N N . ILE A 1 101 ? 15.154 2.823 -3.661 1.00 91.38 101 ILE A N 1
ATOM 740 C CA . ILE A 1 101 ? 14.307 3.073 -2.492 1.00 91.38 101 ILE A CA 1
ATOM 741 C C . ILE A 1 101 ? 13.469 1.851 -2.105 1.00 91.38 101 ILE A C 1
ATOM 743 O O . ILE A 1 101 ? 13.343 0.869 -2.843 1.00 91.38 101 ILE A O 1
ATOM 747 N N . ILE A 1 102 ? 12.884 1.925 -0.912 1.00 90.94 102 ILE A N 1
ATOM 748 C CA . ILE A 1 102 ? 11.832 1.014 -0.467 1.00 90.94 102 ILE A CA 1
ATOM 749 C C . ILE A 1 102 ? 10.558 1.822 -0.344 1.00 90.94 102 ILE A C 1
ATOM 751 O O . ILE A 1 102 ? 10.570 2.873 0.293 1.00 90.94 102 ILE A O 1
ATOM 755 N N . ASP A 1 103 ? 9.479 1.294 -0.902 1.00 88.50 103 ASP A N 1
ATOM 756 C CA . ASP A 1 103 ? 8.136 1.790 -0.644 1.00 88.50 103 ASP A CA 1
ATOM 757 C C . ASP A 1 103 ? 7.385 0.772 0.196 1.00 88.50 103 ASP A C 1
ATOM 759 O O . ASP A 1 103 ? 7.257 -0.407 -0.158 1.00 88.50 103 ASP A O 1
ATOM 763 N N . LEU A 1 104 ? 6.927 1.235 1.352 1.00 83.62 104 LEU A N 1
ATOM 764 C CA . LEU A 1 104 ? 5.995 0.479 2.154 1.00 83.62 104 LEU A CA 1
ATOM 765 C C . LEU A 1 104 ? 4.602 0.825 1.659 1.00 83.62 104 LEU A C 1
ATOM 767 O O . LEU A 1 104 ? 4.036 1.859 2.003 1.00 83.62 104 LEU A O 1
ATOM 771 N N . SER A 1 105 ? 4.047 -0.078 0.862 1.00 74.62 105 SER A N 1
ATOM 772 C CA . SER A 1 105 ? 2.712 0.104 0.343 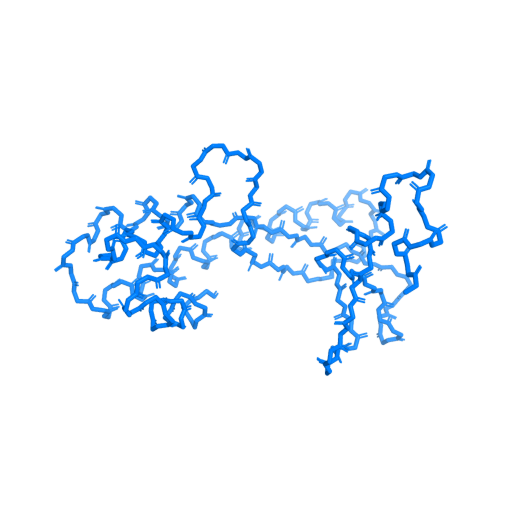1.00 74.62 105 SER A CA 1
ATOM 773 C C . SER A 1 105 ? 1.712 -0.630 1.218 1.00 74.62 105 SER A C 1
ATOM 775 O O . SER A 1 105 ? 1.842 -1.817 1.528 1.00 74.62 105 SER A O 1
ATOM 777 N N . LEU A 1 106 ? 0.644 0.077 1.560 1.00 68.25 106 LEU A N 1
ATOM 778 C CA . LEU A 1 106 ? -0.579 -0.554 2.028 1.00 68.25 106 LEU A CA 1
ATOM 779 C C . LEU A 1 106 ? -1.432 -1.069 0.859 1.00 68.25 106 LEU A C 1
ATOM 781 O O . LEU A 1 106 ? -2.577 -1.456 1.065 1.00 68.25 106 LEU A O 1
ATOM 785 N N . ALA A 1 107 ? -0.912 -1.081 -0.373 1.00 67.19 107 ALA A N 1
ATOM 786 C CA . ALA A 1 107 ? -1.612 -1.690 -1.489 1.00 67.19 107 ALA A CA 1
ATOM 787 C C . ALA A 1 107 ? -1.856 -3.183 -1.202 1.00 67.19 107 ALA A C 1
ATOM 789 O O . ALA A 1 107 ? -0.913 -3.912 -0.885 1.00 67.19 107 ALA A O 1
ATOM 790 N N . PRO A 1 108 ? -3.108 -3.652 -1.314 1.00 67.38 108 PRO A N 1
ATOM 791 C CA . PRO A 1 108 ? -3.428 -5.044 -1.070 1.00 67.38 108 PRO A CA 1
ATOM 792 C C . PRO A 1 108 ? -2.789 -5.923 -2.145 1.00 67.38 108 PRO A C 1
ATOM 794 O O . PRO A 1 108 ? -2.806 -5.601 -3.336 1.00 67.38 108 PRO A O 1
ATOM 797 N N . THR A 1 109 ? -2.262 -7.070 -1.739 1.00 72.12 109 THR A N 1
ATOM 798 C CA . THR A 1 109 ? -1.966 -8.152 -2.677 1.00 72.12 109 THR A CA 1
ATOM 799 C C . THR A 1 109 ? -3.247 -8.925 -3.015 1.00 72.12 109 THR A C 1
ATOM 801 O O . THR A 1 109 ? -4.255 -8.813 -2.317 1.00 72.12 109 THR A O 1
ATOM 804 N N . PRO A 1 110 ? -3.238 -9.780 -4.052 1.00 70.81 110 PRO A N 1
ATOM 805 C CA . PRO A 1 110 ? -4.336 -10.718 -4.294 1.00 70.81 110 PRO A CA 1
ATOM 806 C C . PRO A 1 110 ? -4.515 -11.763 -3.176 1.00 70.81 110 PRO A C 1
ATOM 808 O O . PRO A 1 110 ? -5.417 -12.597 -3.261 1.00 70.81 110 PRO A O 1
ATOM 811 N N . ALA A 1 111 ? -3.636 -11.782 -2.166 1.00 76.38 111 ALA A N 1
ATOM 812 C CA . ALA A 1 111 ? -3.702 -12.737 -1.078 1.00 76.38 111 ALA A CA 1
ATOM 813 C C . ALA A 1 111 ? -4.911 -12.455 -0.179 1.00 76.38 111 ALA A C 1
ATOM 815 O O . ALA A 1 111 ? -5.161 -11.332 0.259 1.00 76.38 111 ALA A O 1
ATOM 816 N N . VAL A 1 112 ? -5.654 -13.517 0.133 1.00 72.94 112 VAL A N 1
ATOM 817 C CA . VAL A 1 112 ? -6.802 -13.437 1.036 1.00 72.94 112 VAL A CA 1
ATOM 818 C C . VAL A 1 112 ? -6.335 -12.936 2.404 1.00 72.94 112 VAL A C 1
ATOM 820 O O . VAL A 1 112 ? -5.455 -13.532 3.021 1.00 72.94 112 VAL A O 1
ATOM 823 N N . GLY A 1 113 ? -6.948 -11.850 2.878 1.00 70.81 113 GLY A N 1
ATOM 824 C CA . GLY A 1 113 ? -6.639 -11.233 4.172 1.00 70.81 113 GLY A CA 1
ATOM 825 C C . GLY A 1 113 ? -5.746 -9.992 4.097 1.00 70.81 113 GLY A C 1
ATOM 826 O O . GLY A 1 113 ? -5.641 -9.283 5.096 1.00 70.81 113 GLY A O 1
ATOM 827 N N . ASP A 1 114 ? -5.175 -9.677 2.933 1.00 83.19 114 ASP A N 1
ATOM 828 C CA . ASP A 1 114 ? -4.380 -8.466 2.725 1.00 83.19 114 ASP A CA 1
ATOM 829 C C . ASP A 1 114 ? -5.286 -7.315 2.257 1.00 83.19 114 ASP A C 1
ATOM 831 O O . ASP A 1 114 ? -5.595 -7.183 1.077 1.00 83.19 114 ASP A O 1
ATOM 835 N N . SER A 1 115 ? -5.821 -6.534 3.202 1.00 89.94 115 SER A N 1
ATOM 836 C CA . SER A 1 115 ? -6.862 -5.535 2.923 1.00 89.94 115 SER A CA 1
ATOM 837 C C . SER A 1 115 ? -6.748 -4.314 3.827 1.00 89.94 115 SER A C 1
ATOM 839 O O . SER A 1 115 ? -6.865 -4.422 5.048 1.00 89.94 115 SER A O 1
ATOM 841 N N . VAL A 1 116 ? -6.610 -3.131 3.220 1.00 92.69 116 VAL A N 1
ATOM 842 C CA . VAL A 1 116 ? -6.681 -1.848 3.940 1.00 92.69 116 VAL A CA 1
ATOM 843 C C . VAL A 1 116 ? -8.045 -1.665 4.588 1.00 92.69 116 VAL A C 1
ATOM 845 O O . VAL A 1 116 ? -8.112 -1.235 5.732 1.00 92.69 116 VAL A O 1
ATOM 848 N N . ALA A 1 117 ? -9.130 -2.042 3.907 1.00 94.06 117 ALA A N 1
ATOM 849 C CA . ALA A 1 117 ? -10.473 -1.940 4.470 1.00 94.06 117 ALA A CA 1
ATOM 850 C C . ALA A 1 117 ? -10.578 -2.710 5.794 1.00 94.06 117 ALA A C 1
ATOM 852 O O . ALA A 1 117 ? -11.049 -2.158 6.784 1.00 94.06 117 ALA A O 1
ATOM 853 N N . HIS A 1 118 ? -10.027 -3.927 5.845 1.00 94.00 118 HIS A N 1
ATOM 854 C CA . HIS A 1 118 ? -10.013 -4.714 7.076 1.00 94.00 118 HIS A CA 1
ATOM 855 C C . HIS A 1 118 ? -9.099 -4.117 8.151 1.00 94.00 118 HIS A C 1
ATOM 857 O O . HIS A 1 118 ? -9.408 -4.262 9.325 1.00 94.00 118 HIS A O 1
ATOM 863 N N . VAL A 1 119 ? -8.001 -3.439 7.792 1.00 95.31 119 VAL A N 1
ATOM 864 C CA . VAL A 1 119 ? -7.186 -2.680 8.762 1.00 95.31 119 VAL A CA 1
ATOM 865 C C . VAL A 1 119 ? -8.012 -1.552 9.388 1.00 95.31 119 VAL A C 1
ATOM 867 O O . VAL A 1 119 ? -7.997 -1.387 10.603 1.00 95.31 119 VAL A O 1
ATOM 870 N N . LEU A 1 120 ? -8.759 -0.793 8.581 1.00 96.44 120 LEU A N 1
ATOM 871 C CA . LEU A 1 120 ? -9.587 0.313 9.076 1.00 96.44 120 LEU A CA 1
ATOM 872 C C . LEU A 1 120 ? -10.769 -0.184 9.925 1.00 96.44 120 LEU A C 1
ATOM 874 O O . LEU A 1 120 ? -11.113 0.426 10.934 1.00 96.44 120 LEU A O 1
ATOM 878 N N . GLU A 1 121 ? -11.374 -1.307 9.548 1.00 96.44 121 GLU A N 1
ATOM 879 C CA . GLU A 1 121 ? -12.419 -1.973 10.336 1.00 96.44 121 GLU A CA 1
ATOM 880 C C . GLU A 1 121 ? -11.866 -2.522 11.658 1.00 96.44 121 GLU A C 1
ATOM 882 O O . GLU A 1 121 ? -12.489 -2.368 12.707 1.00 96.44 121 GLU A O 1
ATOM 887 N N . GLU A 1 122 ? -10.643 -3.056 11.647 1.00 96.56 122 GLU A N 1
ATOM 888 C CA . GLU A 1 122 ? -9.931 -3.512 12.844 1.00 96.56 122 GLU A CA 1
ATOM 889 C C . GLU A 1 122 ? -9.636 -2.367 13.831 1.00 96.56 122 GLU A C 1
ATOM 891 O O . GLU A 1 122 ? -9.645 -2.578 15.043 1.00 96.56 122 GLU A O 1
ATOM 896 N N . MET A 1 123 ? -9.459 -1.135 13.337 1.00 96.88 123 MET A N 1
ATOM 897 C CA . MET A 1 123 ? -9.350 0.070 14.177 1.00 96.88 123 MET A CA 1
ATOM 898 C C . MET A 1 123 ? -10.672 0.460 14.864 1.00 96.88 123 MET A C 1
ATOM 900 O O . MET A 1 123 ? -10.676 1.359 15.706 1.00 96.88 123 MET A O 1
ATOM 904 N N . GLY A 1 124 ? -11.787 -0.204 14.538 1.00 95.88 124 GLY A N 1
ATOM 905 C CA . GLY A 1 124 ? -13.084 -0.027 15.195 1.00 95.88 124 GLY A CA 1
ATOM 906 C C . GLY A 1 124 ? -14.205 0.496 14.295 1.00 95.88 124 GLY A C 1
ATOM 907 O O . GLY A 1 124 ? -15.277 0.824 14.805 1.00 95.88 124 GLY A O 1
ATOM 908 N N . LEU A 1 125 ? -13.995 0.591 12.978 1.00 97.25 125 LEU A N 1
ATOM 909 C CA . LEU A 1 125 ? -15.069 0.929 12.040 1.00 97.25 125 LEU A CA 1
ATOM 910 C C . LEU A 1 125 ? -15.963 -0.287 11.782 1.00 97.25 125 LEU A C 1
ATOM 912 O O . LEU A 1 125 ? -15.485 -1.409 11.654 1.00 97.25 125 LEU A O 1
ATOM 916 N N . SER A 1 126 ? -17.270 -0.060 11.646 1.00 96.88 126 SER A N 1
ATOM 917 C CA . SER A 1 126 ? -18.206 -1.132 11.286 1.00 96.88 126 SER A CA 1
ATOM 918 C C . SER A 1 126 ? -18.058 -1.580 9.833 1.00 96.88 126 SER A C 1
ATOM 920 O O . SER A 1 126 ? -18.298 -2.744 9.525 1.00 96.88 126 SER A O 1
ATOM 922 N N . SER A 1 127 ? -17.698 -0.652 8.941 1.00 97.31 127 SER A N 1
ATOM 923 C CA . SER A 1 127 ? -17.371 -0.932 7.547 1.00 97.31 127 SER A CA 1
ATOM 924 C C . SER A 1 127 ? -16.538 0.203 6.953 1.00 97.31 127 SER A C 1
ATOM 926 O O . SER A 1 127 ? -16.814 1.382 7.198 1.00 97.31 127 SER A O 1
ATOM 928 N N . CYS A 1 128 ? -15.533 -0.137 6.147 1.00 96.44 128 CYS A N 1
ATOM 929 C CA . CYS A 1 128 ? -14.754 0.848 5.405 1.00 96.44 128 CYS A CA 1
ATOM 930 C C . CYS A 1 128 ? -15.662 1.697 4.496 1.00 96.44 128 CYS A C 1
ATOM 932 O O . CYS A 1 128 ? -16.382 1.184 3.642 1.00 96.44 128 CYS A O 1
ATOM 934 N N . GLY A 1 129 ? -15.605 3.018 4.665 1.00 96.88 129 GLY A N 1
ATOM 935 C CA . GLY A 1 129 ? -16.465 3.989 3.984 1.00 96.88 129 GLY A CA 1
ATOM 936 C C . GLY A 1 129 ? -17.506 4.640 4.900 1.00 96.88 129 GLY A C 1
ATOM 937 O O . GLY A 1 129 ? -18.084 5.659 4.522 1.00 96.88 129 GLY A O 1
ATOM 938 N N . CYS A 1 130 ? -17.721 4.126 6.118 1.00 98.12 130 CYS A N 1
ATOM 939 C CA . CYS A 1 130 ? -18.575 4.790 7.103 1.00 98.12 130 CYS A CA 1
ATOM 940 C C . CYS A 1 130 ? -17.907 6.047 7.698 1.00 98.12 130 CYS A C 1
ATOM 942 O O . CYS A 1 130 ? -16.726 6.336 7.464 1.00 98.12 130 CYS A O 1
ATOM 944 N N . HIS A 1 131 ? -18.652 6.797 8.515 1.00 98.06 131 HIS A N 1
ATOM 945 C CA . HIS A 1 131 ? -18.103 7.929 9.264 1.00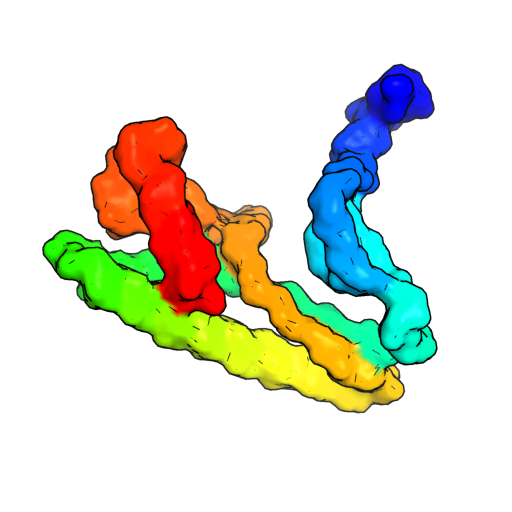 98.06 131 HIS A CA 1
ATOM 946 C C . HIS A 1 131 ? -16.878 7.497 10.087 1.00 98.06 131 HIS A C 1
ATOM 948 O O . HIS A 1 131 ? -16.902 6.453 10.731 1.00 98.06 131 HIS A O 1
ATOM 954 N N . GLY A 1 132 ? -15.806 8.293 10.037 1.00 97.44 132 GLY A N 1
ATOM 955 C CA . GLY A 1 132 ? -14.525 7.983 10.683 1.00 97.44 132 GLY A CA 1
ATOM 956 C C . GLY A 1 132 ? -13.475 7.343 9.765 1.00 97.44 132 GLY A C 1
ATOM 957 O O . GLY A 1 132 ? -12.292 7.436 10.078 1.00 97.44 132 GLY A O 1
ATOM 958 N N . THR A 1 133 ? -13.857 6.801 8.599 1.00 98.19 133 THR A N 1
ATOM 959 C CA . THR A 1 133 ? -12.923 6.141 7.655 1.00 98.19 133 THR A CA 1
ATOM 960 C C . THR A 1 133 ? -11.736 7.018 7.275 1.00 98.19 133 THR A C 1
ATOM 962 O O . THR A 1 133 ? -10.595 6.573 7.347 1.00 98.19 133 THR A O 1
ATOM 965 N N . THR A 1 134 ? -11.973 8.283 6.925 1.00 97.88 134 THR A N 1
ATOM 966 C CA . THR A 1 134 ? -10.891 9.202 6.546 1.00 97.88 134 THR A CA 1
ATOM 967 C C . THR A 1 134 ? -9.935 9.485 7.704 1.00 97.88 134 THR A C 1
ATOM 969 O O . THR A 1 134 ? -8.738 9.601 7.476 1.00 97.88 134 THR A O 1
ATOM 972 N N . ALA A 1 135 ? -10.433 9.566 8.942 1.00 97.62 135 ALA A N 1
ATOM 973 C CA . ALA A 1 135 ? -9.586 9.790 10.113 1.00 97.62 135 ALA A CA 1
ATOM 974 C C . ALA A 1 135 ? -8.726 8.555 10.426 1.00 97.62 135 ALA A C 1
ATOM 976 O O . ALA A 1 135 ? -7.530 8.689 10.670 1.00 97.62 135 ALA A O 1
ATOM 977 N N . ALA A 1 136 ? -9.313 7.357 10.347 1.00 97.00 136 ALA A N 1
ATOM 978 C CA . ALA A 1 136 ? -8.580 6.101 10.494 1.00 97.00 136 ALA A CA 1
ATOM 979 C C . ALA A 1 136 ? -7.512 5.941 9.398 1.00 97.00 136 ALA A C 1
ATOM 981 O O . ALA A 1 136 ? -6.373 5.589 9.692 1.00 97.00 136 ALA A O 1
ATOM 982 N N . LEU A 1 137 ? -7.849 6.273 8.146 1.00 96.31 137 LEU A N 1
ATOM 983 C CA . LEU A 1 137 ? -6.901 6.251 7.033 1.00 96.31 137 LEU A CA 1
ATOM 984 C C . LEU A 1 137 ? -5.780 7.282 7.209 1.00 96.31 137 LEU A C 1
ATOM 986 O O . LEU A 1 137 ? -4.631 6.972 6.917 1.00 96.31 137 LEU A O 1
ATOM 990 N N . ALA A 1 138 ? -6.090 8.482 7.704 1.00 96.81 138 ALA A N 1
ATOM 991 C CA . ALA A 1 138 ? -5.083 9.500 7.984 1.00 96.81 138 ALA A CA 1
ATOM 992 C C . ALA A 1 138 ? -4.101 9.042 9.073 1.00 96.81 138 ALA A C 1
ATOM 994 O O . ALA A 1 138 ? -2.898 9.173 8.884 1.00 96.81 138 ALA A O 1
ATOM 995 N N . LEU A 1 139 ? -4.598 8.444 10.165 1.00 96.69 139 LEU A N 1
ATOM 996 C CA . LEU A 1 139 ? -3.753 7.857 11.211 1.00 96.69 139 LEU A CA 1
ATOM 997 C C . LEU A 1 139 ? -2.874 6.741 10.646 1.00 96.69 139 LEU A C 1
ATOM 999 O O . LEU A 1 139 ? -1.680 6.697 10.922 1.00 96.69 139 LEU A O 1
ATOM 1003 N N . LEU A 1 140 ? -3.460 5.849 9.846 1.00 95.25 140 LEU A N 1
ATOM 1004 C CA . LEU A 1 140 ? -2.737 4.756 9.211 1.00 95.25 140 LEU A CA 1
ATOM 1005 C C . LEU A 1 140 ? -1.624 5.278 8.291 1.00 95.25 140 LEU A C 1
ATOM 1007 O O . LEU A 1 140 ? -0.510 4.781 8.362 1.00 95.25 140 LEU A O 1
ATOM 1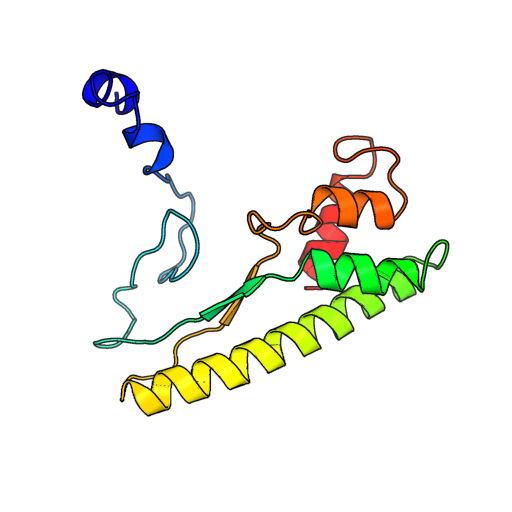011 N N . ASN A 1 141 ? -1.911 6.286 7.466 1.00 93.50 141 ASN A N 1
ATOM 1012 C CA . ASN A 1 141 ? -0.943 6.871 6.541 1.00 93.50 141 ASN A CA 1
ATOM 1013 C C . ASN A 1 141 ? 0.154 7.685 7.246 1.00 93.50 141 ASN A C 1
ATOM 1015 O O . ASN A 1 141 ? 1.267 7.728 6.750 1.00 93.50 141 ASN A O 1
ATOM 1019 N N . ASP A 1 142 ? -0.148 8.352 8.363 1.00 94.00 142 ASP A N 1
ATOM 1020 C CA . ASP A 1 142 ? 0.846 9.101 9.154 1.00 94.00 142 ASP A CA 1
ATOM 1021 C C . ASP A 1 142 ? 1.764 8.178 9.969 1.00 94.00 142 ASP A C 1
ATOM 1023 O O . ASP A 1 142 ? 2.937 8.473 10.197 1.00 94.00 142 ASP A O 1
ATOM 1027 N N . ALA A 1 143 ? 1.225 7.047 10.430 1.00 91.75 143 ALA A N 1
ATOM 1028 C CA . ALA A 1 143 ? 1.969 6.101 11.246 1.00 91.75 143 ALA A CA 1
ATOM 1029 C C . ALA A 1 143 ? 2.824 5.118 10.429 1.00 91.75 143 ALA A C 1
ATOM 1031 O O . ALA A 1 143 ? 3.704 4.494 11.020 1.00 91.75 143 ALA A O 1
ATOM 1032 N N . VAL A 1 144 ? 2.566 4.953 9.129 1.00 87.75 144 VAL A N 1
ATOM 1033 C CA . VAL A 1 144 ? 3.342 4.099 8.206 1.00 87.75 144 VAL A CA 1
ATOM 1034 C C . VAL A 1 144 ? 4.584 4.820 7.699 1.00 87.75 144 VAL A C 1
ATOM 1036 O O . VAL A 1 144 ? 5.661 4.179 7.748 1.00 87.75 144 VAL A O 1
#

Organism: NCBI:txid1403949

Secondary structure (DSSP, 8-state):
-HHHHTGGGTTGGGGT----SS--S-B-SSTT-B--TTS-S--EEEEEE-HHHHHHHHHTTTT--HHHHHHHHHHHHHHHHHHHHHHHHHHHHHHT--EEEEEEE-PPPSSTT--HHHHHHHTT-SSTTSTTHHHHHHHHHHH-

Foldseek 3Di:
DQQVVCVVVVSCSVVQDDDDDPDDQAACDDSPGDGGPPDDPDAQEEEFAQQLVLLVQLLVQQPHDLVVNLLSLQVSLVVRLVVRVVVQVVVCVVVVHHHDYYHYDLDADPDPRSDPQSSLVSNPDPTQPDPCNVVSVVSNVVSD

Sequence (144 aa):
KTAELTKDNDALGCAKLVIFCNPVEDNPFMAGAFFGVTEGDSAISVGVSGPGVVKHALESVRGQSFDVVAETVKRTAFKITRVGQLVAQEASRRLGKPFGIIDLSLAPTPAVGDSVAHVLEEMGLSSCGCHGTTAALALLNDAV